Protein AF-A0A1X1YB15-F1 (afdb_monomer_lite)

Foldseek 3Di:
DVVVLVVVLVVLVPDQQQNVHHQFHRAAPLQSVLVVVLCVVCPVVDDPQQHWDADSQNKIKTWHDDDQKIWIWICGNQQKIKIWIDHPDPVPIDIDTGSHDDSVQVVCCVPPVDDDD

Structure (mmCIF, N/CA/C/O backbone):
data_AF-A0A1X1YB15-F1
#
_entry.id   AF-A0A1X1YB15-F1
#
loop_
_atom_site.group_PDB
_atom_site.id
_atom_site.type_symbol
_atom_site.label_atom_id
_atom_site.label_alt_id
_atom_site.label_comp_id
_atom_site.label_asym_id
_atom_site.label_entity_id
_atom_site.label_seq_id
_atom_site.pdbx_PDB_ins_code
_atom_site.Cartn_x
_atom_site.Cartn_y
_atom_site.Cartn_z
_atom_site.occupancy
_atom_site.B_iso_or_equiv
_atom_site.auth_seq_id
_atom_site.auth_comp_id
_atom_site.auth_asym_id
_atom_site.auth_atom_id
_atom_site.pdbx_PDB_model_num
ATOM 1 N N . MET A 1 1 ? -13.836 -14.395 -4.634 1.00 52.56 1 MET A N 1
ATOM 2 C CA . MET A 1 1 ? -13.149 -13.400 -3.783 1.00 52.56 1 MET A CA 1
ATOM 3 C C . MET A 1 1 ? -11.725 -13.146 -4.265 1.00 52.56 1 MET A C 1
ATOM 5 O O . MET A 1 1 ? -11.526 -12.092 -4.844 1.00 52.56 1 MET A O 1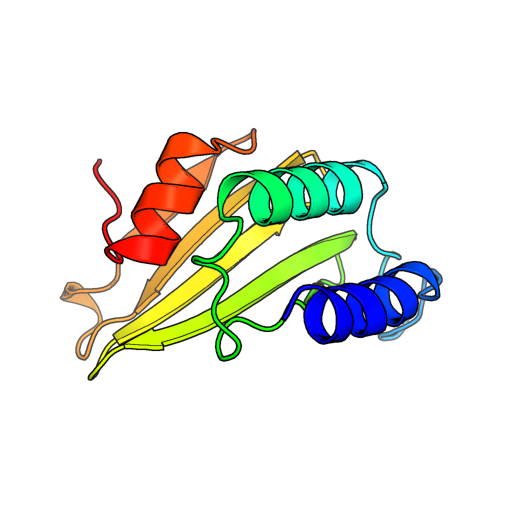
ATOM 9 N N . ARG A 1 2 ? -10.801 -14.123 -4.236 1.00 53.44 2 ARG A N 1
ATOM 10 C CA . ARG A 1 2 ? -9.439 -14.003 -4.825 1.00 53.44 2 ARG A CA 1
AT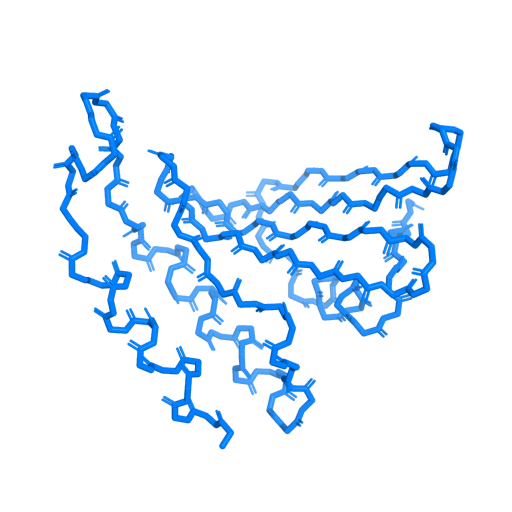OM 11 C C . ARG A 1 2 ? -9.407 -13.469 -6.274 1.00 53.44 2 ARG A C 1
ATOM 13 O O . ARG A 1 2 ? -8.499 -12.751 -6.654 1.00 53.44 2 ARG A O 1
ATOM 20 N N . ARG A 1 3 ? -10.422 -13.797 -7.084 1.00 51.38 3 ARG A N 1
ATOM 21 C CA . ARG A 1 3 ? -10.476 -13.497 -8.529 1.00 51.38 3 ARG A CA 1
ATOM 22 C C . ARG A 1 3 ? -10.524 -12.001 -8.891 1.00 51.38 3 ARG A C 1
ATOM 24 O O . ARG A 1 3 ? -9.974 -11.654 -9.922 1.00 51.38 3 ARG A O 1
ATOM 31 N N . VAL A 1 4 ? -11.158 -11.144 -8.080 1.00 55.31 4 VAL A N 1
ATOM 32 C CA . VAL A 1 4 ? -11.273 -9.693 -8.369 1.00 55.31 4 VAL A CA 1
ATOM 33 C C . VAL A 1 4 ? -9.984 -8.961 -7.994 1.00 55.31 4 VAL A C 1
ATOM 35 O O . VAL A 1 4 ? -9.456 -8.207 -8.803 1.00 55.31 4 VAL A O 1
ATOM 38 N N . ALA A 1 5 ? -9.417 -9.268 -6.820 1.00 56.50 5 ALA A N 1
ATOM 39 C CA . ALA A 1 5 ? -8.094 -8.777 -6.433 1.00 56.50 5 ALA A CA 1
ATOM 40 C C . ALA A 1 5 ? -7.013 -9.224 -7.439 1.00 56.50 5 ALA A C 1
ATOM 42 O O . ALA A 1 5 ? -6.198 -8.413 -7.867 1.00 56.50 5 ALA A O 1
ATOM 43 N N . MET A 1 6 ? -7.062 -10.482 -7.902 1.00 59.59 6 MET A N 1
ATOM 44 C CA . MET A 1 6 ? -6.132 -10.990 -8.921 1.00 59.59 6 MET A CA 1
ATOM 45 C C . MET A 1 6 ? -6.321 -10.341 -10.303 1.00 59.59 6 MET A C 1
ATOM 47 O O . MET A 1 6 ? -5.324 -10.046 -10.946 1.00 59.59 6 MET A O 1
ATOM 51 N N . SER A 1 7 ? -7.550 -10.055 -10.763 1.00 58.38 7 SER A N 1
ATOM 52 C CA . SER A 1 7 ? -7.723 -9.439 -12.095 1.00 58.38 7 SER A CA 1
ATOM 53 C C . SER A 1 7 ? -7.221 -7.994 -12.1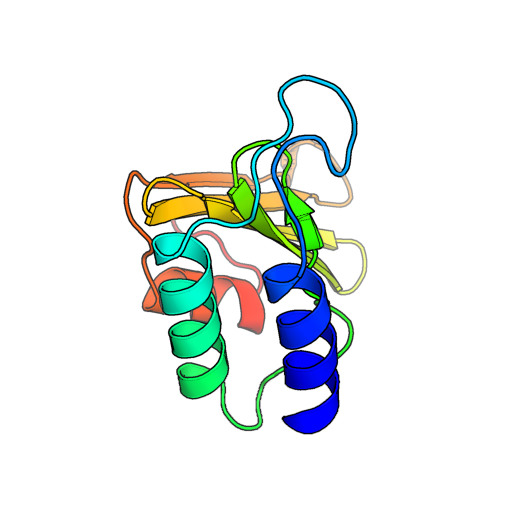53 1.00 58.38 7 SER A C 1
ATOM 55 O O . SER A 1 7 ? -6.825 -7.517 -13.215 1.00 58.38 7 SER A O 1
ATOM 57 N N . ARG A 1 8 ? -7.228 -7.279 -11.022 1.00 70.44 8 ARG A N 1
ATOM 58 C CA . ARG A 1 8 ? -6.579 -5.965 -10.929 1.00 70.44 8 ARG A CA 1
ATOM 59 C C . ARG A 1 8 ? -5.072 -6.083 -10.794 1.00 70.44 8 ARG A C 1
ATOM 61 O O . ARG A 1 8 ? -4.368 -5.277 -11.388 1.00 70.44 8 ARG A O 1
ATOM 68 N N . LEU A 1 9 ? -4.582 -7.122 -10.121 1.00 75.50 9 LEU A N 1
ATOM 69 C CA . LEU A 1 9 ? -3.155 -7.430 -10.096 1.00 75.50 9 LEU A CA 1
ATOM 70 C C . LEU A 1 9 ? -2.596 -7.627 -11.515 1.00 75.50 9 LEU A C 1
ATOM 72 O O . LEU A 1 9 ? -1.549 -7.076 -11.829 1.00 75.50 9 LEU A O 1
ATOM 76 N N . ASP A 1 10 ? -3.331 -8.315 -12.393 1.00 79.81 10 ASP A N 1
ATOM 77 C CA . ASP A 1 10 ? -2.955 -8.473 -13.806 1.00 79.81 10 ASP A CA 1
ATOM 78 C C . ASP A 1 10 ? -2.873 -7.124 -14.542 1.00 79.81 10 ASP A C 1
ATOM 80 O O . ASP A 1 10 ? -1.989 -6.913 -15.372 1.00 79.81 10 ASP A O 1
ATOM 84 N N . SER A 1 11 ? -3.761 -6.181 -14.205 1.00 82.38 11 SER A N 1
ATOM 85 C CA . SER A 1 11 ? -3.723 -4.822 -14.763 1.00 82.38 11 SER A CA 1
ATOM 86 C C . SER A 1 11 ? -2.493 -4.056 -14.268 1.00 82.38 11 SER A C 1
ATOM 88 O O . SER A 1 11 ? -1.791 -3.451 -15.075 1.00 82.38 11 SER A O 1
ATOM 90 N N . LEU A 1 12 ? -2.174 -4.146 -12.972 1.00 84.75 12 LEU A N 1
ATOM 91 C CA . LEU A 1 12 ? -0.972 -3.541 -12.385 1.00 84.75 12 LEU A CA 1
ATOM 92 C C . LEU A 1 12 ? 0.316 -4.129 -12.979 1.00 84.75 12 LEU A C 1
ATOM 94 O O . LEU A 1 12 ? 1.255 -3.391 -13.262 1.00 84.75 12 LEU A O 1
ATOM 98 N N . LEU A 1 13 ? 0.338 -5.442 -13.229 1.00 84.56 13 LEU A N 1
ATOM 99 C CA . LEU A 1 13 ? 1.453 -6.150 -13.868 1.00 84.56 13 LEU A CA 1
ATOM 100 C C . LEU A 1 13 ? 1.686 -5.730 -15.325 1.00 84.56 13 LEU A C 1
ATOM 102 O O . LEU A 1 13 ? 2.782 -5.927 -15.845 1.00 84.56 13 LEU A O 1
ATOM 106 N N . SER A 1 14 ? 0.667 -5.182 -15.988 1.00 88.56 14 SER A N 1
ATOM 107 C CA . SER A 1 14 ? 0.762 -4.720 -17.376 1.00 88.56 14 SER A CA 1
ATOM 108 C C . SER A 1 14 ? 1.289 -3.289 -17.518 1.00 88.56 14 SER A C 1
ATOM 110 O O . SER A 1 14 ? 1.591 -2.865 -18.635 1.00 88.56 14 SER A O 1
ATOM 112 N N . LEU A 1 15 ? 1.404 -2.545 -16.411 1.00 90.69 15 LEU A N 1
ATOM 113 C CA . LEU A 1 15 ? 1.887 -1.169 -16.434 1.00 90.69 15 LEU A CA 1
ATOM 114 C C . LEU A 1 15 ? 3.370 -1.125 -16.801 1.00 90.69 15 LEU A C 1
ATOM 116 O O . LEU A 1 15 ? 4.194 -1.857 -16.255 1.00 90.69 15 LEU A O 1
ATOM 120 N N . THR A 1 16 ? 3.708 -0.215 -17.705 1.00 93.06 16 THR A N 1
ATOM 121 C CA . THR A 1 16 ? 5.085 0.120 -18.073 1.00 93.06 16 THR A CA 1
ATOM 122 C C . THR A 1 16 ? 5.426 1.513 -17.564 1.00 93.06 16 THR A C 1
ATOM 124 O O . THR A 1 16 ? 4.532 2.320 -17.317 1.00 93.06 16 THR A O 1
ATOM 127 N N . ASP A 1 17 ? 6.712 1.827 -17.439 1.00 94.81 17 ASP A N 1
ATOM 128 C CA . ASP A 1 17 ? 7.146 3.187 -17.112 1.00 94.81 17 ASP A CA 1
ATOM 129 C C . ASP A 1 17 ? 6.517 4.203 -18.083 1.00 94.81 17 ASP A C 1
ATOM 131 O O . ASP A 1 17 ? 6.382 3.941 -19.284 1.00 94.81 17 ASP A O 1
ATOM 135 N N . GLY A 1 18 ? 6.096 5.351 -17.558 1.00 93.50 18 GLY A N 1
ATOM 136 C CA . GLY A 1 18 ? 5.358 6.365 -18.309 1.00 93.50 18 GLY A CA 1
ATOM 137 C C . GLY A 1 18 ? 3.835 6.180 -18.347 1.00 93.50 18 GLY A C 1
ATOM 138 O O . GLY A 1 18 ? 3.171 6.967 -19.023 1.00 93.50 18 GLY A O 1
ATOM 139 N N . TRP A 1 19 ? 3.270 5.181 -17.654 1.00 93.12 19 TRP A N 1
ATOM 140 C CA . TRP A 1 19 ? 1.826 4.894 -17.665 1.00 93.12 19 TRP A CA 1
ATOM 141 C C . TRP A 1 19 ? 0.949 6.055 -17.171 1.00 93.12 19 TRP A C 1
ATOM 143 O O . TRP A 1 19 ? -0.151 6.231 -17.690 1.00 93.12 19 TRP A O 1
ATOM 153 N N . ASP A 1 20 ? 1.450 6.861 -16.231 1.00 92.44 20 ASP A N 1
ATOM 154 C CA . ASP A 1 20 ? 0.794 8.070 -15.705 1.00 92.44 20 ASP A CA 1
ATOM 155 C C . ASP A 1 20 ? 1.549 9.347 -16.120 1.00 92.44 20 ASP A C 1
ATOM 157 O O . ASP A 1 20 ? 1.650 10.335 -15.396 1.00 92.44 20 ASP A O 1
ATOM 161 N N . GLY A 1 21 ? 2.170 9.306 -17.300 1.00 92.88 21 GLY A N 1
ATOM 162 C CA . GLY A 1 21 ? 2.989 10.394 -17.823 1.00 92.88 21 GLY A CA 1
ATOM 163 C C . GLY A 1 21 ? 4.471 10.311 -17.429 1.00 92.88 21 GLY A C 1
ATOM 164 O O . GLY A 1 21 ? 4.909 9.358 -16.774 1.00 92.88 21 GLY A O 1
ATOM 165 N N . PRO A 1 22 ? 5.287 11.281 -17.886 1.00 95.50 22 PRO A N 1
ATOM 166 C CA . PRO A 1 22 ? 6.739 11.234 -17.738 1.00 95.50 22 PRO A CA 1
ATOM 167 C C . PRO A 1 22 ? 7.186 11.114 -16.278 1.00 95.50 22 PRO A C 1
ATOM 169 O O . PRO A 1 22 ? 6.791 11.913 -15.436 1.00 95.50 22 PRO A O 1
ATOM 172 N N . GLY A 1 23 ? 8.054 10.139 -15.999 1.00 92.38 23 GLY A N 1
ATOM 173 C CA . GLY A 1 23 ? 8.605 9.898 -14.662 1.00 92.38 23 GLY A CA 1
ATOM 174 C C . GLY A 1 23 ? 7.819 8.899 -13.812 1.00 92.38 23 GLY A C 1
ATOM 175 O O . GLY A 1 23 ? 8.358 8.445 -12.809 1.00 92.38 23 GLY A O 1
ATOM 176 N N . SER A 1 24 ? 6.606 8.505 -14.219 1.00 94.31 24 SER A N 1
ATOM 177 C CA . SER A 1 24 ? 5.903 7.392 -13.573 1.00 94.31 24 SER A CA 1
ATOM 178 C C . SER A 1 24 ? 6.632 6.072 -13.824 1.00 94.31 24 SER A C 1
ATOM 180 O O . SER A 1 24 ? 7.075 5.782 -14.939 1.00 94.31 24 SER A O 1
ATOM 182 N N . ILE A 1 25 ? 6.756 5.271 -12.775 1.00 95.25 25 ILE A N 1
ATOM 183 C CA . ILE A 1 25 ? 7.431 3.978 -12.795 1.00 95.25 25 ILE A CA 1
ATOM 184 C C . ILE A 1 25 ? 6.363 2.889 -12.717 1.00 95.25 25 ILE A C 1
ATOM 186 O O . ILE A 1 25 ? 5.357 3.017 -12.012 1.00 95.25 25 ILE A O 1
ATOM 190 N N . SER A 1 26 ? 6.570 1.818 -13.476 1.00 95.31 26 SER A N 1
ATOM 191 C CA . SER A 1 26 ? 5.805 0.582 -13.336 1.00 95.31 26 SER A CA 1
ATOM 192 C C . SER A 1 26 ? 5.882 0.033 -11.907 1.00 95.31 26 SER A C 1
ATOM 194 O O . SER A 1 26 ? 6.821 0.303 -11.155 1.00 95.31 26 SER A O 1
ATOM 196 N N . VAL A 1 27 ? 4.879 -0.749 -11.505 1.00 96.19 27 VAL A N 1
ATOM 197 C CA . VAL A 1 27 ? 4.860 -1.321 -10.156 1.00 96.19 27 VAL A CA 1
ATOM 198 C C . VAL A 1 27 ? 6.077 -2.223 -9.958 1.00 96.19 27 VAL A C 1
ATOM 200 O O . VAL A 1 27 ? 6.356 -3.119 -10.759 1.00 96.19 27 VAL A O 1
ATOM 203 N N . SER A 1 28 ? 6.810 -1.998 -8.870 1.00 96.06 28 SER A N 1
ATOM 204 C CA . SER A 1 28 ? 8.031 -2.738 -8.598 1.00 96.06 28 SER A CA 1
ATOM 205 C C . SER A 1 28 ? 7.724 -4.201 -8.272 1.00 96.06 28 SER A C 1
ATOM 207 O O . SER A 1 28 ? 6.708 -4.550 -7.661 1.00 96.06 28 SER A O 1
ATOM 209 N N . LYS A 1 29 ? 8.659 -5.091 -8.626 1.00 94.31 29 LYS A N 1
ATOM 210 C CA . LYS A 1 29 ? 8.569 -6.514 -8.261 1.00 94.31 29 LYS A CA 1
ATOM 211 C C . LYS A 1 29 ? 8.474 -6.713 -6.747 1.00 94.31 29 LYS A C 1
ATOM 213 O O . LYS A 1 29 ? 7.813 -7.650 -6.301 1.00 94.31 29 LYS A O 1
ATOM 218 N N . GLN A 1 30 ? 9.131 -5.850 -5.970 1.00 95.81 30 GLN A N 1
ATOM 219 C CA . GLN A 1 30 ? 9.107 -5.917 -4.514 1.00 95.81 30 GLN A CA 1
ATOM 220 C C . GLN A 1 30 ? 7.717 -5.572 -3.974 1.00 95.81 30 GLN A C 1
ATOM 222 O O . GLN A 1 30 ? 7.173 -6.345 -3.186 1.00 95.81 30 GLN A O 1
ATOM 227 N N . ALA A 1 31 ? 7.109 -4.482 -4.453 1.00 96.31 31 ALA A N 1
ATOM 228 C CA . ALA A 1 31 ? 5.769 -4.073 -4.040 1.00 96.31 31 ALA A CA 1
ATOM 229 C C . ALA A 1 31 ? 4.718 -5.135 -4.400 1.00 96.31 31 ALA A C 1
ATOM 231 O O . ALA A 1 31 ? 3.905 -5.511 -3.559 1.00 96.31 31 ALA A O 1
ATOM 232 N N . LEU A 1 32 ? 4.794 -5.709 -5.608 1.00 94.38 32 LEU A N 1
ATOM 233 C CA . LEU A 1 32 ? 3.927 -6.817 -6.033 1.00 94.38 32 LEU A CA 1
ATOM 234 C C . LEU A 1 32 ? 4.077 -8.061 -5.153 1.00 94.38 32 LEU A C 1
ATOM 236 O O . LEU A 1 32 ? 3.079 -8.688 -4.792 1.00 94.38 32 LEU A O 1
ATOM 240 N N . THR A 1 33 ? 5.315 -8.423 -4.809 1.00 94.81 33 THR A N 1
ATOM 241 C CA . THR A 1 33 ? 5.600 -9.577 -3.943 1.00 94.81 33 THR A CA 1
ATOM 242 C C . THR A 1 33 ? 5.008 -9.360 -2.554 1.00 94.81 33 THR A C 1
ATOM 244 O O . THR A 1 33 ? 4.291 -10.226 -2.052 1.00 94.81 33 THR A O 1
ATOM 247 N N . ASN A 1 34 ? 5.235 -8.184 -1.965 1.00 96.75 34 ASN A N 1
ATOM 248 C CA . ASN A 1 34 ? 4.724 -7.836 -0.643 1.00 96.75 34 ASN A CA 1
ATOM 249 C C . ASN A 1 34 ? 3.190 -7.760 -0.637 1.00 96.75 34 ASN A C 1
ATOM 251 O O . ASN A 1 34 ? 2.558 -8.320 0.254 1.00 96.75 34 ASN A O 1
ATOM 255 N N . TYR A 1 35 ? 2.572 -7.158 -1.656 1.00 94.88 35 TYR A N 1
ATOM 256 C CA . TYR A 1 35 ? 1.113 -7.106 -1.771 1.00 94.88 35 TYR A CA 1
ATOM 257 C C . TYR A 1 35 ? 0.496 -8.500 -1.920 1.00 94.88 35 TYR A C 1
ATOM 259 O O . TYR A 1 35 ? -0.469 -8.829 -1.234 1.00 94.88 35 TYR A O 1
ATOM 267 N N . THR A 1 36 ? 1.073 -9.355 -2.769 1.00 92.81 36 THR A N 1
ATOM 268 C CA . THR A 1 36 ? 0.599 -10.740 -2.933 1.00 92.81 36 THR A CA 1
ATOM 269 C C . THR A 1 36 ? 0.694 -11.505 -1.614 1.00 92.81 36 THR A C 1
ATOM 271 O O . THR A 1 36 ? -0.265 -12.167 -1.221 1.00 92.81 36 THR A O 1
ATOM 274 N N . HIS A 1 37 ? 1.813 -11.357 -0.896 1.00 95.00 37 HIS A N 1
ATOM 275 C CA . HIS A 1 37 ? 1.996 -11.968 0.417 1.00 95.00 37 HIS A CA 1
ATOM 276 C C . HIS A 1 37 ? 0.959 -11.472 1.430 1.00 95.00 37 HIS A C 1
ATOM 278 O O . HIS A 1 37 ? 0.320 -12.278 2.101 1.00 95.00 37 HIS A O 1
ATOM 284 N N . PHE A 1 38 ? 0.727 -10.161 1.489 1.00 94.25 38 PHE A N 1
ATOM 285 C CA . PHE A 1 38 ? -0.290 -9.552 2.342 1.00 94.25 38 PHE A CA 1
ATOM 286 C C . PHE A 1 38 ? -1.701 -10.098 2.060 1.00 94.25 38 PHE A C 1
ATOM 288 O O . PHE A 1 38 ? -2.410 -10.498 2.985 1.00 94.25 38 PHE A O 1
ATOM 295 N N . ILE A 1 39 ? -2.099 -10.190 0.788 1.00 91.56 39 ILE A N 1
ATOM 296 C CA . ILE A 1 39 ? -3.395 -10.762 0.395 1.00 91.56 39 ILE A CA 1
ATOM 297 C C . ILE A 1 39 ? -3.507 -12.239 0.794 1.00 91.56 39 ILE A C 1
ATOM 299 O O . ILE A 1 39 ? -4.558 -12.663 1.284 1.00 91.56 39 ILE A O 1
ATOM 303 N N . ASP A 1 40 ? -2.439 -13.020 0.625 1.00 91.62 40 ASP A N 1
ATOM 304 C CA . ASP A 1 40 ? -2.417 -14.422 1.043 1.00 91.62 40 ASP A CA 1
ATOM 305 C C . ASP A 1 40 ? -2.537 -14.561 2.580 1.00 91.62 40 ASP A C 1
ATOM 307 O O . ASP A 1 40 ? -3.254 -15.448 3.048 1.00 91.62 40 ASP A O 1
ATOM 311 N N . LEU A 1 41 ? -1.932 -13.657 3.368 1.00 93.12 41 LEU A N 1
ATOM 312 C CA . LEU A 1 41 ? -2.069 -13.613 4.835 1.00 93.12 41 LEU A CA 1
ATOM 313 C C . LEU A 1 41 ? -3.481 -13.207 5.299 1.00 93.12 41 LEU A C 1
ATOM 315 O O . LEU A 1 41 ? -3.998 -13.729 6.295 1.00 93.12 41 LEU A O 1
ATOM 319 N N . LEU A 1 42 ? -4.141 -12.289 4.587 1.00 90.00 42 LEU A N 1
ATOM 320 C CA . LEU A 1 42 ? -5.530 -11.922 4.874 1.00 90.00 42 LEU A CA 1
ATOM 321 C C . LEU A 1 42 ? -6.495 -13.080 4.584 1.00 90.00 42 LEU A C 1
ATOM 323 O O . LEU A 1 42 ? -7.457 -13.291 5.333 1.00 90.00 42 LEU A O 1
ATOM 327 N N . GLY A 1 43 ? -6.249 -13.842 3.516 1.00 87.19 43 GLY A N 1
ATOM 328 C CA . GLY A 1 43 ? -7.064 -14.987 3.123 1.00 87.19 43 GLY A CA 1
ATOM 329 C C . GLY A 1 43 ? -8.535 -14.594 2.893 1.00 87.19 43 GLY A C 1
ATOM 330 O O . GLY A 1 43 ? -8.823 -13.773 2.022 1.00 87.19 43 GLY A O 1
ATOM 331 N N . PRO A 1 44 ? -9.508 -15.151 3.640 1.00 82.31 44 PRO A N 1
ATOM 332 C CA . PRO A 1 44 ? -10.923 -14.803 3.480 1.00 82.31 44 PRO A CA 1
ATOM 333 C C . PRO A 1 44 ? -11.287 -13.411 4.028 1.00 82.31 44 PRO A C 1
ATOM 335 O O . PRO A 1 44 ? -12.412 -12.967 3.820 1.00 82.31 44 PRO A O 1
ATOM 338 N N . ARG A 1 45 ? -10.368 -12.735 4.732 1.00 83.38 45 ARG A N 1
ATOM 339 C CA . ARG A 1 45 ? -10.590 -11.428 5.379 1.00 83.38 45 ARG A CA 1
ATOM 340 C C . ARG A 1 45 ? -10.351 -10.247 4.435 1.00 83.38 45 ARG A C 1
ATOM 342 O O . ARG A 1 45 ? -10.588 -9.104 4.818 1.00 83.38 45 ARG A O 1
ATOM 349 N N . VAL A 1 46 ? -9.900 -10.520 3.208 1.00 80.88 46 VAL A N 1
ATOM 350 C CA . VAL A 1 46 ? -9.721 -9.512 2.157 1.00 80.88 46 VAL A CA 1
ATOM 351 C C . VAL A 1 46 ? -11.045 -8.808 1.897 1.00 80.88 46 VAL A C 1
ATOM 353 O O . VAL A 1 46 ? -12.061 -9.446 1.612 1.00 80.88 46 VAL A O 1
ATOM 356 N N . ARG A 1 47 ? -11.017 -7.481 1.972 1.00 72.94 47 ARG A N 1
ATOM 357 C CA . ARG A 1 47 ? -12.171 -6.636 1.679 1.00 72.94 47 ARG A CA 1
ATOM 358 C C . ARG A 1 47 ? -12.117 -6.128 0.249 1.00 72.94 47 ARG A C 1
ATOM 360 O O . ARG A 1 47 ? -11.049 -6.050 -0.347 1.00 72.94 47 ARG A O 1
ATOM 367 N N . LEU A 1 48 ? -13.290 -5.833 -0.301 1.00 70.75 48 LEU A N 1
ATOM 368 C CA . LEU A 1 48 ? -13.434 -5.366 -1.681 1.00 70.75 48 LEU A CA 1
ATOM 369 C C . LEU A 1 48 ? -13.374 -3.842 -1.808 1.00 70.75 48 LEU A C 1
ATOM 371 O O . LEU A 1 48 ? -13.223 -3.356 -2.918 1.00 70.75 48 LEU A O 1
ATOM 375 N N . ASP A 1 49 ? -13.530 -3.111 -0.706 1.00 78.56 49 ASP A N 1
ATOM 376 C CA . ASP A 1 49 ? -13.458 -1.647 -0.662 1.00 78.56 49 ASP A CA 1
ATOM 377 C C . ASP A 1 49 ? -12.013 -1.130 -0.738 1.00 78.56 49 ASP A C 1
ATOM 379 O O . ASP A 1 49 ? -11.789 -0.062 -1.288 1.00 78.56 49 ASP A O 1
ATOM 383 N N . ALA A 1 50 ? -11.037 -1.912 -0.275 1.00 83.75 50 ALA A N 1
ATOM 384 C CA . ALA A 1 50 ? -9.612 -1.593 -0.348 1.00 83.75 50 ALA A CA 1
ATOM 385 C C . ALA A 1 50 ? -8.955 -2.098 -1.647 1.00 83.75 50 ALA A C 1
ATOM 387 O O . ALA A 1 50 ? -8.116 -3.006 -1.641 1.00 83.75 50 ALA A O 1
ATOM 388 N N . GLU A 1 51 ? -9.369 -1.548 -2.787 1.00 86.69 51 GLU A N 1
ATOM 389 C CA . GLU A 1 51 ? -8.823 -1.946 -4.087 1.00 86.69 51 GLU A CA 1
ATOM 390 C C . GLU A 1 51 ? -7.380 -1.441 -4.287 1.00 86.69 51 GLU A C 1
ATOM 392 O O . GLU A 1 51 ? -7.075 -0.298 -3.945 1.00 86.69 51 GLU A O 1
ATOM 397 N N . PRO A 1 52 ? -6.478 -2.259 -4.868 1.00 92.50 52 PRO A N 1
ATOM 398 C CA . PRO A 1 52 ? -5.106 -1.837 -5.113 1.00 92.50 52 PRO A CA 1
ATOM 399 C C . PRO A 1 52 ? -5.004 -0.910 -6.330 1.00 92.50 52 PRO A C 1
ATOM 401 O O . PRO A 1 52 ? -5.616 -1.154 -7.375 1.00 92.50 52 PRO A O 1
ATOM 404 N N . MET A 1 53 ? -4.159 0.108 -6.211 1.00 93.62 53 MET A N 1
ATOM 405 C CA . MET A 1 53 ? -3.845 1.102 -7.235 1.00 93.62 53 MET A CA 1
ATOM 406 C C . MET A 1 53 ? -2.326 1.264 -7.340 1.00 93.62 53 MET A C 1
ATOM 408 O O . MET A 1 53 ? -1.632 1.254 -6.326 1.00 93.62 53 MET A O 1
ATOM 412 N N . ALA A 1 54 ? -1.791 1.405 -8.554 1.00 95.50 54 ALA A N 1
ATOM 413 C CA . ALA A 1 54 ? -0.373 1.716 -8.739 1.00 95.50 54 ALA A CA 1
ATOM 414 C C . ALA A 1 54 ? -0.081 3.147 -8.285 1.00 95.50 54 ALA A C 1
ATOM 416 O O . ALA A 1 54 ? -0.882 4.047 -8.539 1.00 95.50 54 ALA A O 1
ATOM 417 N N . THR A 1 55 ? 1.083 3.367 -7.675 1.00 96.00 55 THR A N 1
ATOM 418 C CA . THR A 1 55 ? 1.590 4.722 -7.425 1.00 96.00 55 THR A CA 1
ATOM 419 C C . THR A 1 55 ? 2.672 5.090 -8.442 1.00 96.00 55 THR A C 1
ATOM 421 O O . THR A 1 55 ? 3.379 4.200 -8.929 1.00 96.00 55 THR A O 1
ATOM 424 N N . PRO A 1 56 ? 2.852 6.385 -8.778 1.00 94.94 56 PRO A N 1
ATOM 425 C CA . PRO A 1 56 ? 3.866 6.813 -9.747 1.00 94.94 56 PRO A CA 1
ATOM 426 C C . PRO A 1 56 ? 5.303 6.427 -9.368 1.00 94.94 56 PRO A C 1
ATOM 428 O O . PRO A 1 56 ? 6.171 6.386 -10.233 1.00 94.94 56 PRO A O 1
ATOM 431 N N . ASN A 1 57 ? 5.551 6.103 -8.096 1.00 95.62 57 ASN A N 1
ATOM 432 C CA . ASN A 1 57 ? 6.858 5.706 -7.570 1.00 95.62 57 ASN A CA 1
ATOM 433 C C . ASN A 1 57 ? 7.069 4.177 -7.569 1.00 95.62 57 ASN A C 1
ATOM 435 O O . ASN A 1 57 ? 7.968 3.668 -6.898 1.00 95.62 57 ASN A O 1
ATOM 439 N N . GLY A 1 58 ? 6.231 3.431 -8.295 1.00 96.25 58 GLY A N 1
ATOM 440 C CA . GLY A 1 58 ? 6.315 1.975 -8.407 1.00 96.25 58 GLY A CA 1
ATOM 441 C C . GLY A 1 58 ? 5.779 1.214 -7.189 1.00 96.25 58 GLY A C 1
ATOM 442 O O . GLY A 1 58 ? 6.106 0.038 -7.021 1.00 96.25 58 GLY A O 1
ATOM 443 N N . GLY A 1 59 ? 4.986 1.862 -6.334 1.00 97.50 59 GLY A N 1
ATOM 444 C CA . GLY A 1 59 ? 4.307 1.238 -5.199 1.00 97.50 59 GLY A CA 1
ATOM 445 C C . GLY A 1 59 ? 2.901 0.735 -5.534 1.00 97.50 59 GLY A C 1
ATOM 446 O O . GLY A 1 59 ? 2.407 0.871 -6.658 1.00 97.50 59 GLY A O 1
ATOM 447 N N . ILE A 1 60 ? 2.250 0.156 -4.526 1.00 97.06 60 ILE A N 1
ATOM 448 C CA . ILE A 1 60 ? 0.835 -0.223 -4.542 1.00 97.06 60 ILE A CA 1
ATOM 449 C C . ILE A 1 60 ? 0.151 0.439 -3.354 1.00 97.06 60 ILE A C 1
ATOM 451 O O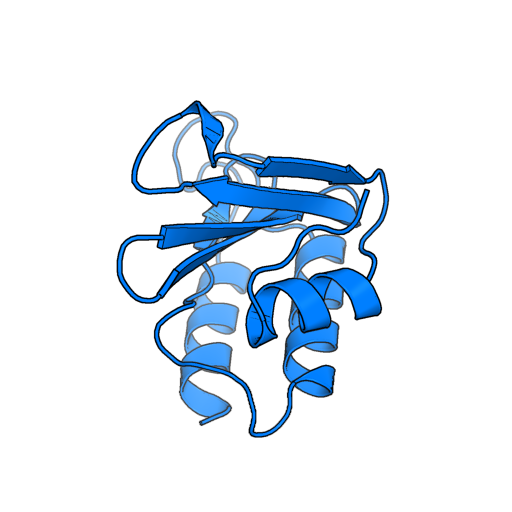 . ILE A 1 60 ? 0.497 0.165 -2.206 1.00 97.06 60 ILE A O 1
ATOM 455 N N . ARG A 1 61 ? -0.861 1.254 -3.633 1.00 96.56 61 ARG A N 1
ATOM 456 C CA . ARG A 1 61 ? -1.707 1.900 -2.635 1.00 96.56 61 ARG A CA 1
ATOM 457 C C . ARG A 1 61 ? -3.067 1.224 -2.547 1.00 96.56 61 ARG A C 1
ATOM 459 O O . ARG A 1 61 ? -3.631 0.807 -3.554 1.00 96.56 61 ARG A O 1
ATOM 466 N N . MET A 1 62 ? -3.592 1.145 -1.337 1.00 95.12 62 MET A N 1
ATOM 467 C CA . MET A 1 62 ? -4.964 0.779 -1.024 1.00 95.12 62 MET A CA 1
ATOM 468 C C . MET A 1 62 ? -5.580 1.912 -0.221 1.00 95.12 62 MET A C 1
ATOM 470 O O . MET A 1 62 ? -4.948 2.434 0.699 1.00 95.12 62 MET A O 1
ATOM 474 N N . GLU A 1 63 ? -6.819 2.248 -0.545 1.00 94.38 63 GLU A N 1
ATOM 475 C CA . GLU A 1 63 ? -7.599 3.245 0.178 1.00 94.38 63 GLU A CA 1
ATOM 476 C C . GLU A 1 63 ? -8.953 2.633 0.526 1.00 94.38 63 GLU A C 1
ATOM 478 O O . GLU A 1 63 ? -9.531 1.919 -0.292 1.00 94.38 63 GLU A O 1
ATOM 483 N N . TRP A 1 64 ? -9.436 2.847 1.746 1.00 94.12 64 TRP A N 1
ATOM 484 C CA . TRP A 1 64 ? -10.765 2.402 2.163 1.00 94.12 64 TRP A CA 1
ATOM 485 C C . TRP A 1 64 ? -11.317 3.292 3.268 1.00 94.12 64 TRP A C 1
ATOM 487 O O . TRP A 1 64 ? -10.571 3.950 3.991 1.00 94.12 64 TRP A O 1
ATOM 497 N N . ASP A 1 65 ? -12.631 3.233 3.457 1.00 92.62 65 ASP A N 1
ATOM 498 C CA . ASP A 1 65 ? -13.327 3.989 4.492 1.00 92.62 65 ASP A CA 1
ATOM 499 C C . ASP A 1 65 ? -13.915 3.062 5.560 1.00 92.62 65 ASP A C 1
ATOM 501 O O . ASP A 1 65 ? -14.350 1.938 5.294 1.00 92.62 65 ASP A O 1
ATOM 505 N N . ARG A 1 66 ? -13.968 3.540 6.807 1.00 89.69 66 ARG A N 1
ATOM 506 C CA . ARG A 1 66 ? -14.758 2.908 7.871 1.00 89.69 66 ARG A CA 1
ATOM 507 C C . ARG A 1 66 ? -15.390 3.962 8.769 1.00 89.69 66 ARG A C 1
ATOM 509 O O . ARG A 1 66 ? -14.730 4.564 9.620 1.00 89.69 66 ARG A O 1
ATOM 516 N N . GLY A 1 67 ? -16.706 4.104 8.638 1.00 90.38 67 GLY A N 1
ATOM 517 C CA . GLY A 1 67 ? -17.443 5.159 9.327 1.00 90.38 67 GLY A CA 1
ATOM 518 C C . GLY A 1 67 ? -17.017 6.518 8.784 1.00 90.38 67 GLY A C 1
ATOM 519 O O . GLY A 1 67 ? -17.076 6.731 7.581 1.00 90.38 67 GLY A O 1
ATOM 520 N N . GLU A 1 68 ? -16.574 7.408 9.667 1.00 91.50 68 GLU A N 1
ATOM 521 C CA . GLU A 1 68 ? -16.101 8.753 9.307 1.00 91.50 68 GLU A CA 1
ATOM 522 C C . GLU A 1 68 ? -14.585 8.826 9.058 1.00 91.50 68 GLU A C 1
ATOM 524 O O . GLU A 1 68 ? -14.051 9.911 8.861 1.00 91.50 68 GLU A O 1
ATOM 529 N N . ASN A 1 69 ? -13.880 7.690 9.106 1.00 93.44 69 ASN A N 1
ATOM 530 C CA . ASN A 1 69 ? -12.435 7.655 8.896 1.00 93.44 69 ASN A CA 1
ATOM 531 C C . ASN A 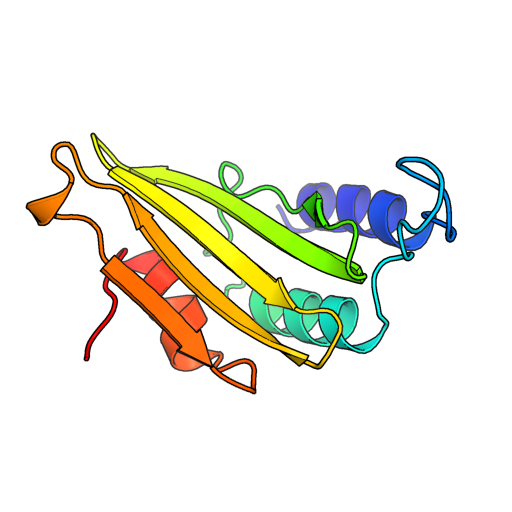1 69 ? -12.105 7.108 7.508 1.00 93.44 69 ASN A C 1
ATOM 533 O O . ASN A 1 69 ? -12.685 6.097 7.097 1.00 93.44 69 ASN A O 1
ATOM 537 N N . SER A 1 70 ? -11.096 7.703 6.881 1.00 94.69 70 SER A N 1
ATOM 538 C CA . SER A 1 70 ? -10.454 7.190 5.672 1.00 94.69 70 SER A CA 1
ATOM 539 C C . SER A 1 70 ? -9.085 6.621 6.017 1.00 94.69 70 SER A C 1
ATOM 541 O O . SER A 1 70 ? -8.395 7.096 6.921 1.00 94.69 70 SER A O 1
ATOM 543 N N . TYR A 1 71 ? -8.690 5.575 5.309 1.00 96.25 71 TYR A N 1
ATOM 544 C CA . TYR A 1 71 ? -7.456 4.850 5.558 1.00 96.25 71 TYR A CA 1
ATOM 545 C C . TYR A 1 71 ? -6.702 4.677 4.254 1.00 96.25 71 TYR A C 1
ATOM 547 O O . TYR A 1 71 ? -7.283 4.302 3.239 1.00 96.25 71 TYR A O 1
ATOM 555 N N . VAL A 1 72 ? -5.399 4.904 4.316 1.00 96.50 72 VAL A N 1
ATOM 556 C CA . VAL A 1 72 ? -4.463 4.706 3.221 1.00 96.50 72 VAL A CA 1
ATOM 557 C C . VAL A 1 72 ? -3.376 3.767 3.711 1.00 96.50 72 VAL A C 1
ATOM 559 O O . VAL A 1 72 ? -2.781 3.987 4.765 1.00 96.50 72 VAL A O 1
ATOM 562 N N . ALA A 1 73 ? -3.107 2.722 2.941 1.00 97.25 73 ALA A N 1
ATOM 563 C CA . ALA A 1 73 ? -1.922 1.899 3.106 1.00 97.25 73 ALA A CA 1
ATOM 564 C C . ALA A 1 73 ? -1.194 1.814 1.769 1.00 97.25 73 ALA A C 1
ATOM 566 O O . ALA A 1 73 ? -1.787 1.449 0.756 1.00 97.25 73 ALA A O 1
ATOM 567 N N . GLU A 1 74 ? 0.092 2.128 1.764 1.00 98.00 74 GLU A N 1
ATOM 568 C CA . GLU A 1 74 ? 0.953 2.019 0.597 1.00 98.00 74 GLU A CA 1
ATOM 569 C C . GLU A 1 74 ? 2.103 1.061 0.893 1.00 98.00 74 GLU A C 1
ATOM 571 O O . GLU A 1 74 ? 2.822 1.205 1.878 1.00 98.00 74 GLU A O 1
ATOM 576 N N . ILE A 1 75 ? 2.252 0.065 0.025 1.00 98.12 75 ILE A N 1
ATOM 577 C CA . ILE A 1 75 ? 3.441 -0.774 -0.072 1.00 98.12 75 ILE A CA 1
ATOM 578 C C . ILE A 1 75 ? 4.333 -0.111 -1.114 1.00 98.12 75 ILE A C 1
ATOM 580 O O . ILE A 1 75 ? 4.017 -0.108 -2.307 1.00 98.12 75 ILE A O 1
ATOM 584 N N . GLU A 1 76 ? 5.432 0.476 -0.666 1.00 98.00 76 GLU A N 1
ATOM 585 C CA . GLU A 1 76 ? 6.269 1.318 -1.509 1.00 98.00 76 GLU A CA 1
ATOM 586 C C . GLU A 1 76 ? 7.132 0.500 -2.478 1.00 98.00 76 GLU A C 1
ATOM 588 O O . GLU A 1 76 ? 7.502 -0.652 -2.225 1.00 98.00 76 GLU A O 1
ATOM 593 N N . GLY A 1 77 ? 7.515 1.117 -3.600 1.00 96.31 77 GLY A N 1
ATOM 594 C CA . GLY A 1 77 ? 8.323 0.467 -4.635 1.00 96.31 77 GLY A CA 1
ATOM 595 C C . GLY A 1 77 ? 9.693 -0.026 -4.145 1.00 96.31 77 GLY A C 1
ATOM 596 O O . GLY A 1 77 ? 10.216 -1.008 -4.677 1.00 96.31 77 GLY A O 1
ATOM 597 N N . ASN A 1 78 ? 10.247 0.608 -3.109 1.00 95.50 78 ASN A N 1
ATOM 598 C CA . ASN A 1 78 ? 11.511 0.259 -2.446 1.00 95.50 78 ASN A CA 1
ATOM 599 C C . ASN A 1 78 ? 11.368 -0.869 -1.393 1.00 95.50 78 ASN A C 1
ATOM 601 O O . ASN A 1 78 ? 12.375 -1.292 -0.828 1.00 95.50 78 ASN A O 1
ATOM 605 N N . GLY A 1 79 ? 10.150 -1.364 -1.134 1.00 94.75 79 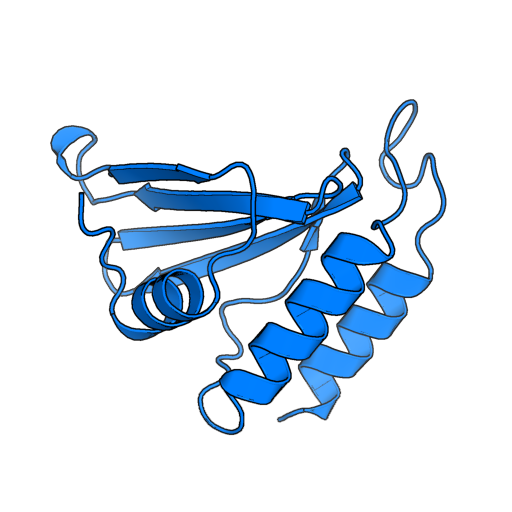GLY A N 1
ATOM 606 C CA . GLY A 1 79 ? 9.852 -2.350 -0.089 1.00 94.75 79 GLY A CA 1
ATOM 607 C C . GLY A 1 79 ? 9.466 -1.757 1.271 1.00 94.75 79 GLY A C 1
ATOM 608 O O . GLY A 1 79 ? 9.192 -2.528 2.192 1.00 94.75 79 GLY A O 1
ATOM 609 N N . GLY A 1 80 ? 9.430 -0.431 1.393 1.00 98.12 80 GLY A N 1
ATOM 610 C CA . GLY A 1 80 ? 8.900 0.312 2.530 1.00 98.12 80 GLY A CA 1
ATOM 611 C C . GLY A 1 80 ? 7.380 0.248 2.631 1.00 98.12 80 GLY A C 1
ATOM 612 O O . GLY A 1 80 ? 6.700 -0.451 1.870 1.00 98.12 80 GLY A O 1
ATOM 613 N N . MET A 1 81 ? 6.847 0.958 3.616 1.00 97.50 81 MET A N 1
ATOM 614 C CA . MET A 1 81 ? 5.418 1.037 3.870 1.00 97.50 81 MET A CA 1
ATOM 615 C C . MET A 1 81 ? 5.047 2.399 4.439 1.00 97.50 81 MET A C 1
ATOM 617 O O . MET A 1 81 ? 5.689 2.878 5.370 1.00 97.50 81 MET A O 1
ATOM 621 N N . PHE A 1 82 ? 3.935 2.941 3.960 1.00 98.00 82 PHE A N 1
ATOM 622 C CA . PHE A 1 82 ? 3.283 4.112 4.527 1.00 98.00 82 PHE A CA 1
ATOM 623 C C . PHE A 1 82 ? 1.851 3.763 4.934 1.00 98.00 82 PHE A C 1
ATOM 625 O O . PHE A 1 82 ? 1.105 3.178 4.148 1.00 98.00 82 PHE A O 1
ATOM 632 N N . LEU A 1 83 ? 1.454 4.116 6.155 1.00 97.88 83 LEU A N 1
ATOM 633 C CA . LEU A 1 83 ? 0.088 3.964 6.654 1.00 97.88 83 LEU A CA 1
ATOM 634 C C . LEU A 1 83 ? -0.418 5.323 7.117 1.00 97.88 83 LEU A C 1
ATOM 636 O O . LEU A 1 83 ? 0.266 6.003 7.876 1.00 97.88 83 LEU A O 1
ATOM 640 N N . CYS A 1 84 ? -1.631 5.687 6.722 1.00 97.00 84 CYS A N 1
ATOM 641 C CA . CYS A 1 84 ? -2.268 6.928 7.133 1.00 97.00 84 CYS A CA 1
ATOM 642 C C . CYS A 1 84 ? -3.741 6.689 7.446 1.00 97.00 84 CYS A C 1
ATOM 644 O O . CYS A 1 84 ? -4.487 6.136 6.642 1.00 97.00 84 CYS A O 1
ATOM 646 N N . LYS A 1 85 ? -4.163 7.112 8.631 1.00 96.19 85 LYS A N 1
ATOM 647 C CA . LYS A 1 85 ? -5.560 7.247 9.017 1.00 96.19 85 LYS A CA 1
ATOM 648 C C . LYS A 1 85 ? -5.899 8.730 9.002 1.00 96.19 85 LYS A C 1
ATOM 650 O O . LYS A 1 85 ? -5.254 9.497 9.710 1.00 96.19 85 LYS A O 1
ATOM 655 N N . LEU A 1 86 ? -6.959 9.080 8.290 1.00 94.25 86 LEU A N 1
ATOM 656 C CA . LEU A 1 86 ? -7.582 10.395 8.307 1.00 94.25 86 LEU A CA 1
ATOM 657 C C . LEU A 1 86 ? -8.880 10.309 9.112 1.00 94.25 86 LEU A C 1
ATOM 659 O O . LEU A 1 86 ? -9.739 9.472 8.819 1.00 94.25 86 LEU A O 1
ATOM 663 N N . GLY A 1 87 ? -8.994 11.114 10.165 1.00 91.50 87 GLY A N 1
ATOM 664 C CA . GLY A 1 87 ? -10.195 11.184 10.998 1.00 91.50 87 GLY A CA 1
ATOM 665 C C . GLY A 1 87 ? -11.136 12.317 10.588 1.00 91.50 87 GLY A C 1
ATOM 666 O O . GLY A 1 87 ? -10.873 13.071 9.655 1.00 91.50 87 GLY A O 1
ATOM 667 N N . SER A 1 88 ? -12.229 12.490 11.337 1.00 89.44 88 SER A N 1
ATOM 668 C CA . SER A 1 88 ? -13.187 13.589 11.119 1.00 89.44 88 SER A CA 1
ATOM 669 C C . SER A 1 88 ? -12.587 14.978 11.407 1.00 89.44 88 SER A C 1
ATOM 671 O O . SER A 1 88 ? -13.182 16.001 11.064 1.00 89.44 88 SER A O 1
ATOM 673 N N . SER A 1 89 ? -11.426 15.028 12.066 1.00 90.62 89 SER A N 1
ATOM 674 C CA . SER A 1 89 ? -10.669 16.233 12.393 1.00 90.62 89 SER A CA 1
ATOM 675 C C . SER A 1 89 ? -9.166 15.964 12.253 1.00 90.62 89 SER A C 1
ATOM 677 O O . SER A 1 89 ? -8.724 14.888 12.653 1.00 90.62 89 SER A O 1
ATOM 679 N N . PRO A 1 90 ? -8.347 16.947 11.823 1.00 88.56 90 PRO A N 1
ATOM 680 C CA . PRO A 1 90 ? -6.900 16.765 11.666 1.00 88.56 90 PRO A CA 1
ATOM 681 C C . PRO A 1 90 ? -6.152 16.295 12.925 1.00 88.56 90 PRO A C 1
ATOM 683 O O . PRO A 1 90 ? -5.057 15.753 12.844 1.00 88.56 90 PRO A O 1
ATOM 686 N N . ILE A 1 91 ? -6.714 16.507 14.121 1.00 90.50 91 ILE A N 1
ATOM 687 C CA . ILE A 1 91 ? -6.111 16.026 15.377 1.00 90.50 91 ILE A CA 1
ATOM 688 C C . ILE A 1 91 ? -6.184 14.497 15.531 1.00 90.50 91 ILE A C 1
ATOM 690 O O . ILE A 1 91 ? -5.403 13.907 16.289 1.00 90.50 91 ILE A O 1
ATOM 694 N N . ASP A 1 92 ? -7.112 13.864 14.818 1.00 88.56 92 ASP A N 1
ATOM 695 C CA . ASP A 1 92 ? -7.339 12.422 14.812 1.00 88.56 92 ASP A CA 1
ATOM 696 C C . ASP A 1 92 ? -6.509 11.708 13.737 1.00 88.56 92 ASP A C 1
ATOM 698 O O . ASP A 1 92 ? -6.443 10.472 13.743 1.00 88.56 92 ASP A O 1
ATOM 702 N N . ASP A 1 93 ? -5.850 12.478 12.864 1.00 93.06 93 ASP A N 1
ATOM 703 C CA . ASP A 1 93 ? -4.994 11.963 11.806 1.00 93.06 93 ASP A CA 1
ATOM 704 C C . ASP A 1 93 ? -3.748 11.317 12.406 1.00 93.06 93 ASP A C 1
ATOM 706 O O . ASP A 1 93 ? -3.122 11.824 13.345 1.00 93.06 93 ASP A O 1
ATOM 710 N N . ARG A 1 94 ? -3.390 10.151 11.884 1.00 94.88 94 ARG A N 1
ATOM 711 C CA . ARG A 1 94 ? -2.209 9.399 12.307 1.00 94.88 94 ARG A CA 1
ATOM 712 C C . ARG A 1 94 ? -1.536 8.843 11.077 1.00 94.88 94 ARG A C 1
ATOM 714 O O . ARG A 1 94 ? -2.206 8.264 10.230 1.00 94.88 94 ARG A O 1
ATOM 721 N N . GLU A 1 95 ? -0.221 8.950 11.024 1.00 95.50 95 GLU A N 1
ATOM 722 C CA . GLU A 1 95 ? 0.570 8.358 9.958 1.00 95.50 95 GLU A CA 1
ATOM 723 C C . GLU A 1 95 ? 1.837 7.715 10.506 1.00 95.50 95 GLU A C 1
ATOM 725 O O . GLU A 1 95 ? 2.339 8.090 11.569 1.00 95.50 95 GLU A O 1
ATOM 730 N N . ILE A 1 96 ? 2.325 6.714 9.786 1.00 96.69 96 ILE A N 1
ATOM 731 C CA . ILE A 1 96 ? 3.621 6.094 10.023 1.00 96.69 96 ILE A CA 1
ATOM 732 C C . ILE A 1 96 ? 4.238 5.700 8.684 1.00 96.69 96 ILE A C 1
ATOM 734 O O . ILE A 1 96 ? 3.558 5.187 7.796 1.00 96.69 96 ILE A O 1
ATOM 738 N N . GLU A 1 97 ? 5.541 5.920 8.572 1.00 97.19 97 GLU A N 1
ATOM 739 C CA . GLU A 1 97 ? 6.367 5.485 7.453 1.00 97.19 97 GLU A CA 1
ATOM 740 C C . GLU A 1 97 ? 7.455 4.559 7.999 1.00 97.19 97 GLU A C 1
ATOM 742 O O . GLU A 1 97 ? 8.139 4.890 8.973 1.00 97.19 97 GLU A O 1
ATOM 747 N N . LEU A 1 98 ? 7.594 3.380 7.399 1.00 97.19 98 LEU A N 1
ATOM 748 C CA . LEU A 1 98 ? 8.606 2.393 7.751 1.00 97.19 98 LEU A CA 1
ATOM 749 C C . LEU A 1 98 ? 9.472 2.073 6.527 1.00 97.19 98 LEU A C 1
ATOM 751 O O . LEU A 1 98 ? 8.945 1.884 5.431 1.00 97.19 98 LEU A O 1
ATOM 755 N N . PRO A 1 99 ? 10.796 1.892 6.702 1.00 97.19 99 PRO A N 1
ATOM 756 C CA . PRO A 1 99 ? 11.699 1.547 5.602 1.00 97.19 99 PRO A CA 1
ATOM 757 C C . PRO A 1 99 ? 11.576 0.076 5.156 1.00 97.19 99 PRO A C 1
ATOM 759 O O . PRO A 1 99 ? 12.403 -0.412 4.387 1.00 97.19 99 PRO A O 1
ATOM 762 N N . TYR A 1 100 ? 10.583 -0.654 5.671 1.00 97.38 100 TYR A N 1
ATOM 763 C CA . TYR A 1 100 ? 10.243 -2.029 5.318 1.00 97.38 100 TYR A CA 1
ATOM 764 C C . TYR A 1 100 ? 8.734 -2.261 5.478 1.00 97.38 100 TYR A C 1
ATOM 766 O O . TYR A 1 100 ? 8.063 -1.573 6.247 1.00 97.38 100 TYR A O 1
ATOM 774 N N . THR A 1 101 ? 8.197 -3.265 4.784 1.00 97.44 101 THR A N 1
ATOM 775 C CA . THR A 1 101 ? 6.811 -3.713 4.964 1.00 97.44 101 THR A CA 1
ATOM 776 C C . THR A 1 101 ? 6.693 -4.587 6.214 1.00 97.44 101 THR A C 1
ATOM 778 O O . THR A 1 101 ? 7.126 -5.740 6.217 1.00 97.44 101 THR A O 1
ATOM 781 N N . ASP A 1 102 ? 6.090 -4.047 7.271 1.00 97.44 102 ASP A N 1
ATOM 782 C CA . ASP A 1 102 ? 5.680 -4.811 8.452 1.00 97.44 102 ASP A CA 1
ATOM 783 C C . ASP A 1 102 ? 4.282 -5.402 8.217 1.00 97.44 102 ASP A C 1
ATOM 785 O O . ASP A 1 102 ? 3.276 -4.690 8.214 1.00 97.44 102 ASP A O 1
ATOM 789 N N . PHE A 1 103 ? 4.219 -6.712 7.969 1.00 96.44 103 PHE A N 1
ATOM 790 C CA . PHE A 1 103 ? 2.966 -7.389 7.631 1.00 96.44 103 PHE A CA 1
ATOM 791 C C . PHE A 1 103 ? 2.000 -7.497 8.810 1.00 96.44 103 PHE A C 1
ATOM 793 O O . PHE A 1 103 ? 0.791 -7.428 8.590 1.00 96.44 103 PHE A O 1
ATOM 800 N N . ASP A 1 104 ? 2.501 -7.644 10.037 1.00 95.31 104 ASP A N 1
ATOM 801 C CA . ASP A 1 104 ? 1.643 -7.750 11.218 1.00 95.31 104 ASP A CA 1
ATOM 802 C C . ASP A 1 104 ? 0.962 -6.404 11.481 1.00 95.31 104 ASP A C 1
ATOM 804 O O . ASP A 1 104 ? -0.259 -6.349 11.663 1.00 95.31 104 ASP A O 1
ATOM 808 N N . LEU A 1 105 ? 1.725 -5.308 11.392 1.00 95.75 105 LEU A N 1
ATOM 809 C CA . LEU A 1 105 ? 1.182 -3.957 11.489 1.00 95.75 105 LEU A CA 1
ATOM 810 C C . LEU A 1 105 ? 0.230 -3.641 10.330 1.00 95.75 105 LEU A C 1
ATOM 812 O O . LEU A 1 105 ? -0.843 -3.090 10.567 1.00 95.75 105 LEU A O 1
ATOM 816 N N . LEU A 1 106 ? 0.570 -4.011 9.091 1.00 95.56 106 LEU A N 1
ATOM 817 C CA . LEU A 1 106 ? -0.297 -3.785 7.931 1.00 95.56 106 LEU A CA 1
ATOM 818 C C . LEU A 1 106 ? -1.634 -4.530 8.066 1.00 95.56 106 LEU A C 1
ATOM 820 O O . LEU A 1 106 ? -2.690 -3.955 7.797 1.00 95.56 106 LEU A O 1
ATOM 824 N N . ILE A 1 107 ? -1.615 -5.787 8.522 1.00 94.50 107 ILE A N 1
ATOM 825 C CA . ILE A 1 107 ? -2.832 -6.567 8.793 1.00 94.50 107 ILE A CA 1
ATOM 826 C C . ILE A 1 107 ? -3.634 -5.919 9.916 1.00 94.50 107 ILE A C 1
ATOM 828 O O . ILE A 1 107 ? -4.837 -5.708 9.758 1.00 94.50 107 ILE A O 1
ATOM 832 N N . GLN A 1 108 ? -2.987 -5.556 11.026 1.00 93.69 108 GLN A N 1
ATOM 833 C CA . GLN A 1 108 ? -3.657 -4.875 12.128 1.00 93.69 108 GLN A CA 1
ATOM 834 C C . GLN A 1 108 ? -4.309 -3.575 11.645 1.00 93.69 108 GLN A C 1
ATOM 836 O O . GLN A 1 108 ? -5.491 -3.339 11.888 1.00 93.69 108 GLN A O 1
ATOM 841 N N . PHE A 1 109 ? -3.585 -2.750 10.899 1.00 94.75 109 PHE A N 1
ATOM 842 C CA . PHE A 1 109 ? -4.105 -1.505 10.358 1.00 94.75 109 PHE A CA 1
ATOM 843 C C . PHE A 1 109 ? -5.298 -1.742 9.420 1.00 94.75 109 PHE A C 1
ATOM 845 O O . PHE A 1 109 ? -6.339 -1.105 9.576 1.00 94.75 109 PHE A O 1
ATOM 852 N N . PHE A 1 110 ? -5.216 -2.723 8.523 1.00 93.00 110 PHE A N 1
ATOM 853 C CA . PHE A 1 110 ? -6.312 -3.088 7.623 1.00 93.00 110 PHE A CA 1
ATOM 854 C C . PHE A 1 110 ? -7.576 -3.555 8.373 1.00 93.00 110 PHE A C 1
ATOM 856 O O . PHE A 1 110 ? -8.716 -3.211 8.030 1.00 93.00 110 PHE A O 1
ATOM 863 N N . GLU A 1 111 ? -7.393 -4.342 9.433 1.00 91.19 111 GLU A N 1
ATOM 864 C CA . GLU A 1 111 ? -8.490 -4.968 10.169 1.00 91.19 111 GLU A CA 1
ATOM 865 C C . GLU A 1 111 ? -9.108 -4.068 11.232 1.00 91.19 111 GLU A C 1
ATOM 867 O O . GLU A 1 111 ? -10.336 -4.033 11.365 1.00 91.19 111 GLU A O 1
ATOM 872 N N . VAL A 1 112 ? -8.304 -3.304 11.967 1.00 90.31 112 VAL A N 1
ATOM 873 C CA . VAL A 1 112 ? -8.773 -2.483 13.094 1.00 90.31 112 VAL A CA 1
ATOM 874 C C . VAL A 1 112 ? -8.594 -0.982 12.891 1.00 90.31 112 VAL A C 1
ATOM 876 O O . VAL A 1 112 ? -9.279 -0.218 13.564 1.00 90.31 112 VAL A O 1
ATOM 879 N N . GLY A 1 113 ? -7.779 -0.544 11.929 1.00 89.62 113 GLY A N 1
ATOM 880 C CA . GLY A 1 113 ? -7.574 0.879 11.644 1.00 89.62 113 GLY A CA 1
ATOM 881 C C . GLY A 1 113 ? -6.717 1.597 12.687 1.00 89.62 113 GLY A C 1
ATOM 882 O O . GLY A 1 113 ? -6.879 2.801 12.886 1.00 89.62 113 GLY A O 1
ATOM 883 N N . THR A 1 114 ? -5.849 0.865 13.389 1.00 85.25 114 THR A N 1
ATOM 884 C CA . THR A 1 114 ? -5.007 1.408 14.462 1.00 85.25 114 THR A CA 1
ATOM 885 C C . THR A 1 114 ? -3.554 1.472 14.017 1.00 85.25 114 THR A C 1
ATOM 887 O O . THR A 1 114 ? -3.010 0.474 13.554 1.00 85.25 114 THR A O 1
ATOM 890 N N . ILE A 1 115 ? -2.928 2.628 14.227 1.00 82.31 115 ILE A N 1
ATOM 891 C CA . ILE A 1 115 ? -1.474 2.806 14.195 1.00 82.31 115 ILE A CA 1
ATOM 892 C C . ILE A 1 115 ? -1.039 2.883 15.659 1.00 82.31 115 ILE A C 1
ATOM 894 O O . ILE A 1 115 ? -1.474 3.784 16.378 1.00 82.31 115 ILE A O 1
ATOM 898 N N . VAL A 1 116 ? -0.273 1.897 16.127 1.00 66.50 116 VAL A N 1
ATOM 899 C CA . VAL A 1 116 ? 0.261 1.885 17.496 1.00 66.50 116 VAL A CA 1
ATOM 900 C C . VAL A 1 116 ? 1.677 2.451 17.431 1.00 66.50 116 VAL A C 1
ATOM 902 O O . VAL A 1 116 ? 2.530 1.866 16.770 1.00 66.50 116 VAL A O 1
ATOM 905 N N . SER A 1 117 ? 1.892 3.614 18.047 1.00 52.94 117 SER A N 1
ATOM 906 C CA . SER A 1 117 ? 3.210 4.246 18.212 1.00 52.94 117 SER A CA 1
ATOM 907 C C . SER A 1 117 ? 4.009 3.608 19.339 1.00 52.94 117 SER A C 1
ATOM 909 O O . SER A 1 117 ? 3.371 3.384 20.398 1.00 52.94 117 SER A O 1
#

Sequence (117 aa):
MRRVAMSRLDSLLSLTDGWDGPGSISVSKQALTNYTHFIDLLGPRVRLDAEPMATPNGGIRMEWDRGENSYVAEIEGNGGMFLCKLGSSPIDDREIELPYTDFDLLIQFFEVGTIVS

Organism: NCBI:txid1108812

Radius of gyration: 13.98 Å; chains: 1; bounding box: 29×32×36 Å

pLDDT: mean 89.51, std 11.2, range [51.38, 98.12]

Secondary structure (DSSP, 8-state):
-HHHHHHHHHHHHT--TTBTBTT-BPPPHHHHHHHHHHHHHHGGG--SSS-EEE-TBS-EEEEEEETTEEEEEEE-TTS-EEEEEE-SSGGG-EEEEESS--HHHHHHHHHH-----